Protein AF-A0A928ZXU6-F1 (afdb_monomer_lite)

Structure (mmCIF, N/CA/C/O backbone):
data_AF-A0A928ZXU6-F1
#
_entry.id   AF-A0A928ZXU6-F1
#
loop_
_atom_site.group_PDB
_atom_site.id
_atom_site.type_symbol
_atom_site.label_atom_id
_atom_site.label_alt_id
_atom_site.label_comp_id
_atom_site.label_asym_id
_atom_site.label_entity_id
_atom_site.label_seq_id
_atom_site.pdbx_PDB_ins_code
_atom_site.Cartn_x
_atom_site.Cartn_y
_atom_site.Cartn_z
_atom_site.occupancy
_atom_site.B_iso_or_equiv
_atom_site.auth_seq_id
_atom_site.auth_comp_id
_atom_site.auth_asym_id
_atom_site.auth_atom_id
_atom_site.pdbx_PDB_model_num
ATOM 1 N N . VAL A 1 1 ? 0.563 5.428 -16.496 1.00 61.94 1 VAL A N 1
ATOM 2 C CA . VAL A 1 1 ? 1.316 5.499 -15.217 1.00 61.94 1 VAL A CA 1
ATOM 3 C C . VAL A 1 1 ? 2.810 5.509 -15.502 1.00 61.94 1 VAL A C 1
ATOM 5 O O . VAL A 1 1 ? 3.282 4.608 -16.197 1.00 61.94 1 VAL A O 1
ATOM 8 N N . GLY A 1 2 ? 3.523 6.552 -15.070 1.00 83.06 2 GLY A N 1
ATOM 9 C CA . GLY A 1 2 ? 4.981 6.665 -15.208 1.00 83.06 2 GLY A CA 1
ATOM 10 C C . GLY A 1 2 ? 5.726 5.926 -14.092 1.00 83.06 2 GLY A C 1
ATOM 11 O O . GLY A 1 2 ? 5.143 5.641 -13.051 1.00 83.06 2 GLY A O 1
ATOM 12 N N . TRP A 1 3 ? 7.009 5.619 -14.302 1.00 91.75 3 TRP A N 1
ATOM 13 C CA . TRP A 1 3 ? 7.840 4.938 -13.297 1.00 91.75 3 TRP A CA 1
ATOM 14 C C . TRP A 1 3 ? 7.974 5.750 -11.998 1.00 91.75 3 TRP A C 1
ATOM 16 O O . TRP A 1 3 ? 7.829 5.189 -10.919 1.00 91.75 3 TRP A O 1
ATOM 26 N N . TYR A 1 4 ? 8.131 7.075 -12.097 1.00 93.56 4 TYR A N 1
ATOM 27 C CA . TYR A 1 4 ? 8.203 7.958 -10.926 1.00 93.56 4 TYR A CA 1
ATOM 28 C C . TYR A 1 4 ? 6.938 7.919 -10.060 1.00 93.56 4 TYR A C 1
ATOM 30 O O . TYR A 1 4 ? 7.045 7.972 -8.841 1.00 93.56 4 TYR A O 1
ATOM 38 N N . ASN A 1 5 ? 5.753 7.742 -10.660 1.00 93.88 5 ASN A N 1
ATOM 39 C CA . ASN A 1 5 ? 4.510 7.595 -9.896 1.00 93.88 5 ASN A CA 1
ATOM 40 C C . ASN A 1 5 ? 4.528 6.308 -9.065 1.00 93.88 5 ASN A C 1
ATOM 42 O O . ASN A 1 5 ? 4.082 6.312 -7.926 1.00 93.88 5 ASN A O 1
ATOM 46 N N . MET A 1 6 ? 5.055 5.217 -9.630 1.00 94.38 6 MET A N 1
ATOM 47 C CA . MET A 1 6 ? 5.183 3.942 -8.921 1.00 94.38 6 MET A CA 1
ATOM 48 C C . MET A 1 6 ? 6.220 4.031 -7.802 1.00 94.38 6 MET A C 1
ATOM 50 O O . MET A 1 6 ? 5.962 3.560 -6.702 1.00 94.38 6 MET A O 1
ATOM 54 N N . LEU A 1 7 ? 7.349 4.702 -8.050 1.00 96.75 7 LEU A N 1
ATOM 55 C CA . LEU A 1 7 ? 8.366 4.941 -7.027 1.00 96.75 7 LEU A CA 1
ATOM 56 C C . LEU A 1 7 ? 7.815 5.773 -5.862 1.00 96.75 7 LEU A C 1
ATOM 58 O O . LEU A 1 7 ? 7.989 5.395 -4.707 1.00 96.75 7 LEU A O 1
ATOM 62 N N . ALA A 1 8 ? 7.122 6.873 -6.162 1.00 97.50 8 ALA A N 1
ATOM 63 C CA . ALA A 1 8 ? 6.476 7.695 -5.146 1.00 97.50 8 ALA A CA 1
ATOM 64 C C . ALA A 1 8 ? 5.428 6.892 -4.362 1.00 97.50 8 ALA A C 1
ATOM 66 O O . ALA A 1 8 ? 5.418 6.947 -3.135 1.00 97.50 8 ALA A O 1
ATOM 67 N N . ALA A 1 9 ? 4.603 6.094 -5.051 1.00 95.94 9 ALA A N 1
ATOM 68 C CA . ALA A 1 9 ? 3.636 5.211 -4.407 1.00 95.94 9 ALA A CA 1
ATOM 69 C C . ALA A 1 9 ? 4.322 4.212 -3.465 1.00 95.94 9 ALA A C 1
ATOM 71 O O . ALA A 1 9 ? 3.906 4.101 -2.320 1.00 95.94 9 ALA A O 1
ATOM 72 N N . ALA A 1 10 ? 5.409 3.560 -3.891 1.00 97.69 10 ALA A N 1
ATOM 73 C CA . ALA A 1 10 ? 6.158 2.630 -3.047 1.00 97.69 10 ALA A CA 1
ATOM 74 C C . ALA A 1 10 ? 6.676 3.300 -1.766 1.00 97.69 10 ALA A C 1
ATOM 76 O O . ALA A 1 10 ? 6.504 2.751 -0.680 1.00 97.69 10 ALA A O 1
ATOM 77 N N . ILE A 1 11 ? 7.255 4.501 -1.882 1.00 98.31 11 ILE A N 1
ATOM 78 C CA . ILE A 1 11 ? 7.746 5.275 -0.732 1.00 98.31 11 ILE A CA 1
ATOM 79 C C . ILE A 1 11 ? 6.599 5.595 0.232 1.00 98.31 11 ILE A C 1
ATOM 81 O O . ILE A 1 11 ? 6.724 5.348 1.427 1.00 98.31 11 ILE A O 1
ATOM 85 N N . VAL A 1 12 ? 5.473 6.104 -0.274 1.00 98.00 12 VAL A N 1
ATOM 86 C CA . VAL A 1 12 ? 4.303 6.415 0.561 1.00 98.00 12 VAL A CA 1
ATOM 87 C C . VAL A 1 12 ? 3.765 5.155 1.241 1.00 98.00 12 VAL A C 1
ATOM 89 O O . VAL A 1 12 ? 3.508 5.184 2.441 1.00 98.00 12 VAL A O 1
ATOM 92 N N . THR A 1 13 ? 3.664 4.032 0.525 1.00 97.12 13 THR A N 1
ATOM 93 C CA . THR A 1 13 ? 3.158 2.772 1.086 1.00 97.12 13 THR A CA 1
ATOM 94 C C . THR A 1 13 ? 4.015 2.262 2.244 1.00 97.12 13 THR A C 1
ATOM 96 O O . THR A 1 13 ? 3.449 1.742 3.201 1.00 97.12 13 THR A O 1
ATOM 99 N N . PHE A 1 14 ? 5.342 2.446 2.226 1.00 97.75 14 PHE A N 1
ATOM 100 C CA . PHE A 1 14 ? 6.182 2.110 3.386 1.00 97.75 14 PHE A CA 1
ATOM 101 C C . PHE A 1 14 ? 5.722 2.843 4.649 1.00 97.75 14 PHE A C 1
ATOM 103 O O . PHE A 1 14 ? 5.545 2.214 5.691 1.00 97.75 14 PHE A O 1
ATOM 110 N N . PHE A 1 15 ? 5.490 4.154 4.550 1.00 97.31 15 PHE A N 1
ATOM 111 C CA . PHE A 1 15 ? 5.018 4.949 5.682 1.00 97.31 15 PHE A CA 1
ATOM 112 C C . PHE A 1 15 ? 3.598 4.570 6.098 1.00 97.31 15 PHE A C 1
ATOM 114 O O . PHE A 1 15 ? 3.337 4.450 7.291 1.00 97.31 15 PHE A O 1
ATOM 121 N N . THR A 1 16 ? 2.699 4.321 5.143 1.00 94.56 16 THR A N 1
ATOM 122 C CA . THR A 1 16 ? 1.325 3.893 5.441 1.00 94.56 16 THR A CA 1
ATOM 123 C C . THR A 1 16 ? 1.293 2.559 6.184 1.00 94.56 16 THR A C 1
ATOM 125 O O . THR A 1 16 ? 0.600 2.433 7.188 1.00 94.56 16 THR A O 1
ATOM 128 N N . VAL A 1 17 ? 2.081 1.576 5.742 1.00 96.25 17 VAL A N 1
ATOM 129 C CA . VAL A 1 17 ? 2.167 0.272 6.411 1.00 96.25 17 VAL A CA 1
ATOM 130 C C . VAL A 1 17 ? 2.807 0.411 7.792 1.00 96.25 17 VAL A C 1
ATOM 132 O O . VAL A 1 17 ? 2.284 -0.141 8.755 1.00 96.25 17 VAL A O 1
ATOM 135 N N . ALA A 1 18 ? 3.893 1.179 7.921 1.00 95.25 18 ALA A N 1
ATOM 136 C CA . ALA A 1 18 ? 4.543 1.410 9.211 1.00 95.25 18 ALA A CA 1
ATOM 137 C C . ALA A 1 18 ? 3.609 2.088 10.228 1.00 95.25 18 ALA A C 1
ATOM 139 O O . ALA A 1 18 ? 3.542 1.652 11.377 1.00 95.25 18 ALA A O 1
ATOM 140 N N . ALA A 1 19 ? 2.857 3.107 9.802 1.00 91.31 19 ALA A N 1
ATOM 141 C CA . ALA A 1 19 ? 1.851 3.762 10.633 1.00 91.31 19 ALA A CA 1
ATOM 142 C C . ALA A 1 19 ? 0.747 2.781 11.053 1.00 91.31 19 ALA A C 1
ATOM 144 O O . ALA A 1 19 ? 0.422 2.702 12.234 1.00 91.31 19 ALA A O 1
ATOM 145 N N . GLY A 1 20 ? 0.253 1.955 10.124 1.00 89.69 20 GLY A N 1
ATOM 146 C CA . GLY A 1 20 ? -0.717 0.907 10.438 1.00 89.69 20 GLY A CA 1
ATOM 147 C C . GLY A 1 20 ? -0.206 -0.074 11.499 1.00 89.69 20 GLY A C 1
ATOM 148 O O . GLY A 1 20 ? -0.920 -0.372 12.451 1.00 89.69 20 GLY A O 1
ATOM 149 N N . PHE A 1 21 ? 1.049 -0.529 11.405 1.00 90.94 21 PHE A N 1
ATOM 150 C CA . PHE A 1 21 ? 1.652 -1.377 12.444 1.00 90.94 21 PHE A CA 1
ATOM 151 C C . PHE A 1 21 ? 1.776 -0.675 13.793 1.00 90.94 21 PHE A C 1
ATOM 153 O O . PHE A 1 21 ? 1.491 -1.291 14.817 1.00 90.94 21 PHE A O 1
ATOM 160 N N . TYR A 1 22 ? 2.175 0.596 13.807 1.00 88.62 22 TYR A N 1
ATOM 161 C CA . TYR A 1 22 ? 2.233 1.378 15.039 1.00 88.62 22 TYR A CA 1
ATOM 162 C C . TYR A 1 22 ? 0.860 1.466 15.719 1.00 88.62 22 TYR A C 1
ATOM 164 O O . TYR A 1 22 ? 0.752 1.239 16.921 1.00 88.62 22 TYR A O 1
ATOM 172 N N . GLU A 1 23 ? -0.199 1.712 14.952 1.00 85.19 23 GLU A N 1
ATOM 173 C CA . GLU A 1 23 ? -1.560 1.768 15.484 1.00 85.19 23 GLU A CA 1
ATOM 174 C C . GLU A 1 23 ? -2.053 0.405 15.975 1.00 85.19 23 GLU A C 1
ATOM 176 O O . GLU A 1 23 ? -2.648 0.328 17.047 1.00 85.19 23 GLU A O 1
ATOM 181 N N . MET A 1 24 ? -1.740 -0.684 15.266 1.00 85.31 24 MET A N 1
ATOM 182 C CA . MET A 1 24 ? -2.064 -2.042 15.719 1.00 85.31 24 MET A CA 1
ATOM 183 C C . MET A 1 24 ? -1.370 -2.403 17.041 1.00 85.31 24 MET A C 1
ATOM 185 O O . MET A 1 24 ? -1.971 -3.076 17.873 1.00 85.31 24 MET A O 1
ATOM 189 N N . LEU A 1 25 ? -0.137 -1.937 17.275 1.00 85.62 25 LEU A N 1
ATOM 190 C CA . LEU A 1 25 ? 0.578 -2.163 18.541 1.00 85.62 25 LEU A CA 1
ATOM 191 C C . LEU A 1 25 ? -0.076 -1.452 19.734 1.00 85.62 25 LEU A C 1
ATOM 193 O O . LEU A 1 25 ? 0.061 -1.910 20.868 1.00 85.62 25 LEU A O 1
ATOM 197 N N . LEU A 1 26 ? -0.762 -0.336 19.487 1.00 82.38 26 LEU A N 1
ATOM 198 C CA . LEU A 1 26 ? -1.456 0.452 20.509 1.00 82.38 26 LEU A CA 1
ATOM 199 C C . LEU A 1 26 ? -2.950 0.127 20.603 1.00 82.38 26 LEU A C 1
ATOM 201 O O . LEU A 1 26 ? -3.628 0.581 21.529 1.00 82.38 26 LEU A O 1
ATOM 205 N N . ALA A 1 27 ? -3.473 -0.642 19.650 1.00 81.88 27 ALA A N 1
ATOM 206 C CA . ALA A 1 27 ? -4.878 -0.972 19.580 1.00 81.88 27 ALA A CA 1
ATOM 207 C C . ALA A 1 27 ? -5.297 -1.856 20.762 1.00 81.88 27 ALA A C 1
ATOM 209 O O . ALA A 1 27 ? -4.623 -2.807 21.155 1.00 81.88 27 ALA A O 1
ATOM 210 N N . GLN A 1 28 ? -6.475 -1.564 21.300 1.00 81.00 28 GLN A N 1
ATOM 211 C CA . GLN A 1 28 ? -7.142 -2.379 22.311 1.00 81.00 28 GLN A CA 1
ATOM 212 C C . GLN A 1 28 ? -8.531 -2.739 21.773 1.00 81.00 28 GLN A C 1
ATOM 214 O O . GLN A 1 28 ? -9.519 -2.086 22.127 1.00 81.00 28 GLN A O 1
ATOM 219 N N . PRO A 1 29 ? -8.592 -3.708 20.847 1.00 76.56 29 PRO A N 1
ATOM 220 C CA . PRO A 1 29 ? -9.819 -4.016 20.138 1.00 76.56 29 PRO A CA 1
ATOM 221 C C . PRO A 1 29 ? -10.896 -4.568 21.088 1.00 76.56 29 PRO A C 1
ATOM 223 O O . PRO A 1 29 ? -10.570 -5.349 21.989 1.00 76.56 29 PRO A O 1
ATOM 226 N N . PRO A 1 30 ? -12.173 -4.193 20.894 1.00 76.12 30 PRO A N 1
ATOM 227 C CA . PRO A 1 30 ? -13.277 -4.716 21.689 1.00 76.12 30 PRO A CA 1
ATOM 228 C C . PRO A 1 30 ? -13.415 -6.235 21.516 1.00 76.12 30 PRO A C 1
ATOM 230 O O . PRO A 1 30 ? -13.240 -6.782 20.426 1.00 76.12 30 PRO A O 1
ATOM 233 N N . ALA A 1 31 ? -13.729 -6.930 22.610 1.00 78.06 31 ALA A N 1
ATOM 234 C CA . ALA A 1 31 ? -13.993 -8.365 22.591 1.00 78.06 31 ALA A CA 1
ATOM 235 C C . ALA A 1 31 ? -15.478 -8.637 22.310 1.00 78.06 31 ALA A C 1
ATOM 237 O O . ALA A 1 31 ? -16.352 -7.947 22.830 1.00 78.06 31 ALA A O 1
ATOM 238 N N . GLY A 1 32 ? -15.765 -9.678 21.526 1.00 82.94 32 GLY A N 1
ATOM 239 C CA . GLY A 1 32 ? -17.132 -10.154 21.285 1.00 82.94 32 GLY A CA 1
ATOM 240 C C . GLY A 1 32 ? -17.902 -9.444 20.166 1.00 82.94 32 GLY A C 1
ATOM 241 O O . GLY A 1 32 ? -19.050 -9.810 19.927 1.00 82.94 32 GLY A O 1
ATOM 242 N N . THR A 1 33 ? -17.295 -8.485 19.459 1.00 84.50 33 THR A N 1
ATOM 243 C CA . THR A 1 33 ? -17.860 -7.895 18.235 1.00 84.50 33 THR A CA 1
ATOM 244 C C . THR A 1 33 ? -17.254 -8.536 16.985 1.00 84.50 33 THR A C 1
ATOM 246 O O . THR A 1 33 ? -16.118 -9.020 16.991 1.00 84.50 33 THR A O 1
ATOM 249 N N . THR A 1 34 ? -18.031 -8.562 15.903 1.00 93.44 34 THR A N 1
ATOM 250 C CA . THR A 1 34 ? -17.628 -9.127 14.609 1.00 93.44 34 THR A CA 1
ATOM 251 C C . THR A 1 34 ? -17.924 -8.156 13.484 1.00 93.44 34 THR A C 1
ATOM 253 O O . THR A 1 34 ? -18.900 -7.409 13.562 1.00 93.44 34 THR A O 1
ATOM 256 N N . SER A 1 35 ? -17.137 -8.234 12.416 1.00 92.75 35 SER A N 1
ATOM 257 C CA . SER A 1 35 ? -17.352 -7.439 11.218 1.00 92.75 35 SER A CA 1
ATOM 258 C C . SER A 1 35 ? -18.553 -7.897 10.407 1.00 92.75 35 SER A C 1
ATOM 260 O O . SER A 1 35 ? -19.070 -9.000 10.605 1.00 92.75 35 SER A O 1
ATOM 262 N N . VAL A 1 36 ? -18.954 -7.107 9.406 1.00 93.19 36 VAL A N 1
ATOM 263 C CA . VAL A 1 36 ? -19.916 -7.553 8.377 1.00 93.19 36 VAL A CA 1
ATOM 264 C C . VAL A 1 36 ? -19.456 -8.803 7.614 1.00 93.19 36 VAL A C 1
ATOM 266 O O . VAL A 1 36 ? -20.268 -9.466 6.972 1.00 93.19 36 VAL A O 1
ATOM 269 N N . TRP A 1 37 ? -18.163 -9.139 7.668 1.00 94.88 37 TRP A N 1
ATOM 270 C CA . TRP A 1 37 ? -17.608 -10.375 7.104 1.00 94.88 37 TRP A CA 1
ATOM 271 C C . TRP A 1 37 ? -17.560 -11.528 8.117 1.00 94.88 37 TRP A C 1
ATOM 273 O O . TRP A 1 37 ? -17.089 -12.612 7.784 1.00 94.88 37 TRP A O 1
ATOM 283 N N . GLY A 1 38 ? -18.058 -11.317 9.337 1.00 94.88 38 GLY A N 1
ATOM 284 C CA . GLY A 1 38 ? -18.064 -12.303 10.416 1.00 94.88 38 GLY A CA 1
ATOM 285 C C . GLY A 1 38 ? -16.711 -12.487 11.105 1.00 94.88 38 GLY A C 1
ATOM 286 O O . GLY A 1 38 ? -16.569 -13.410 11.902 1.00 94.88 38 GLY A O 1
ATOM 287 N N . LEU A 1 39 ? -15.726 -11.630 10.818 1.00 94.81 39 LEU A N 1
ATOM 288 C CA . LEU A 1 39 ? -14.386 -11.709 11.399 1.00 94.81 39 LEU A CA 1
ATOM 289 C C . LEU A 1 39 ? -14.353 -10.994 12.747 1.00 94.81 39 LEU A C 1
ATOM 291 O O . LEU A 1 39 ? -14.952 -9.933 12.913 1.00 94.81 39 LEU A O 1
ATOM 295 N N . GLN A 1 40 ? -13.617 -11.537 13.712 1.00 94.25 40 GLN A N 1
ATOM 296 C CA . GLN A 1 40 ? -13.355 -10.815 14.959 1.00 94.25 40 GLN A CA 1
ATOM 297 C C . GLN A 1 40 ? -12.360 -9.668 14.733 1.00 94.25 40 GLN A C 1
ATOM 299 O O . GLN A 1 40 ? -11.610 -9.653 13.753 1.00 94.25 40 GLN A O 1
ATOM 304 N N . ALA A 1 41 ? -12.296 -8.727 15.676 1.00 90.81 41 ALA A N 1
ATOM 305 C CA . ALA A 1 41 ? -11.397 -7.577 15.595 1.00 90.81 41 ALA A CA 1
ATOM 306 C C . ALA A 1 41 ? -9.920 -7.980 15.415 1.00 90.81 41 ALA A C 1
ATOM 308 O O . ALA A 1 41 ? -9.233 -7.465 14.534 1.00 90.81 41 ALA A O 1
ATOM 309 N N . MET A 1 42 ? -9.440 -8.951 16.204 1.00 90.94 42 MET A N 1
ATOM 310 C CA . MET A 1 42 ? -8.054 -9.430 16.118 1.00 90.94 42 MET A CA 1
ATOM 311 C C . MET A 1 42 ? -7.765 -10.130 14.786 1.00 90.94 42 MET A C 1
ATOM 313 O O . MET A 1 42 ? 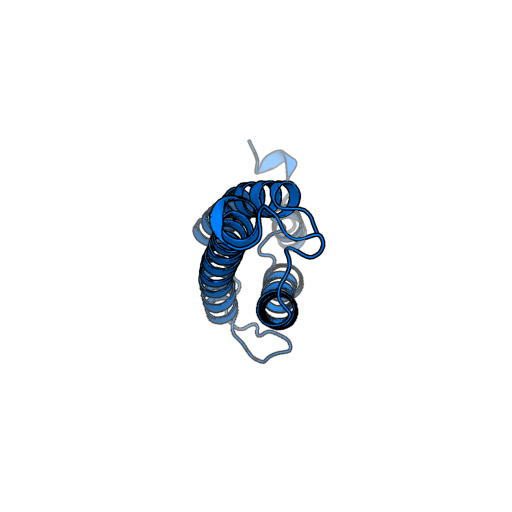-6.716 -9.928 14.182 1.00 90.94 42 MET A O 1
ATOM 317 N N . GLU A 1 43 ? -8.715 -10.923 14.296 1.00 93.81 43 GLU A N 1
ATOM 318 C CA . GLU A 1 43 ? -8.596 -11.604 13.009 1.00 93.81 43 GLU A CA 1
ATOM 319 C C . GLU A 1 43 ? -8.550 -10.601 11.847 1.00 93.81 43 GLU A C 1
ATOM 321 O O . GLU A 1 43 ? -7.668 -10.681 10.991 1.00 93.81 43 GLU A O 1
ATOM 326 N N . THR A 1 44 ? -9.437 -9.603 11.861 1.00 94.81 44 THR A N 1
ATOM 327 C CA . THR A 1 44 ? -9.461 -8.508 10.877 1.00 94.81 44 THR A CA 1
ATOM 328 C C . THR A 1 44 ? -8.144 -7.734 10.889 1.00 94.81 44 THR A C 1
ATOM 330 O O . THR A 1 44 ? -7.587 -7.442 9.833 1.00 94.81 44 THR A O 1
ATOM 333 N N . MET A 1 45 ? -7.604 -7.457 12.079 1.00 92.81 45 MET A N 1
ATOM 334 C CA . MET A 1 45 ? -6.339 -6.747 12.267 1.00 92.81 45 MET A CA 1
ATOM 335 C C . MET A 1 45 ? -5.153 -7.519 11.683 1.00 92.81 45 MET A C 1
ATOM 337 O O . MET A 1 45 ? -4.349 -6.947 10.948 1.00 92.81 45 MET A O 1
ATOM 341 N N . VAL A 1 46 ? -5.075 -8.830 11.933 1.00 94.06 46 VAL A N 1
ATOM 342 C CA . VAL A 1 46 ? -4.030 -9.692 11.363 1.00 94.06 46 VAL A CA 1
ATOM 343 C C . VAL A 1 46 ? -4.129 -9.738 9.839 1.00 94.06 46 VAL A C 1
ATOM 345 O O . VAL A 1 46 ? -3.123 -9.530 9.157 1.00 94.06 46 VAL A O 1
ATOM 348 N N . TRP A 1 47 ? -5.324 -9.962 9.284 1.00 96.69 47 TRP A N 1
ATOM 349 C CA . TRP A 1 47 ? -5.512 -10.008 7.831 1.00 96.69 47 TRP A CA 1
ATOM 350 C C . TRP A 1 47 ? -5.224 -8.670 7.157 1.00 96.69 47 TRP A C 1
ATOM 352 O O . TRP A 1 47 ? -4.593 -8.640 6.098 1.00 96.69 47 TRP A O 1
ATOM 362 N N . HIS A 1 48 ? -5.633 -7.561 7.774 1.00 95.75 48 HIS A N 1
ATOM 363 C CA . HIS A 1 48 ? -5.301 -6.231 7.289 1.00 95.75 48 HIS A CA 1
ATOM 364 C C . HIS A 1 48 ? -3.783 -6.007 7.324 1.00 95.75 48 HIS A C 1
ATOM 366 O O . HIS A 1 48 ? -3.199 -5.700 6.287 1.00 95.75 48 HIS A O 1
ATOM 372 N N . GLY A 1 49 ? -3.118 -6.260 8.456 1.00 95.06 49 GLY A N 1
ATOM 373 C CA . GLY A 1 49 ? -1.670 -6.095 8.607 1.00 95.06 49 GLY A CA 1
ATOM 374 C C . GLY A 1 49 ? -0.853 -6.923 7.609 1.00 95.06 49 GLY A C 1
ATOM 375 O O . GLY A 1 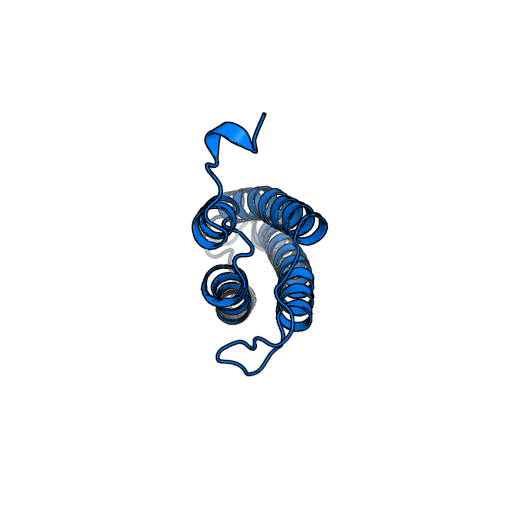49 ? -0.006 -6.381 6.895 1.00 95.06 49 GLY A O 1
ATOM 376 N N . VAL A 1 50 ? -1.144 -8.224 7.485 1.00 97.38 50 VAL A N 1
ATOM 377 C CA . VAL A 1 50 ? -0.496 -9.110 6.498 1.00 97.38 50 VAL A CA 1
ATOM 378 C C . VAL A 1 50 ? -0.790 -8.645 5.071 1.00 97.38 50 VAL A C 1
ATOM 380 O O . VAL A 1 50 ? 0.122 -8.574 4.244 1.00 97.38 50 VAL A O 1
ATOM 383 N N . GLY A 1 51 ? -2.039 -8.270 4.783 1.00 97.62 51 GLY A N 1
ATOM 384 C CA . GLY A 1 51 ? -2.437 -7.723 3.488 1.00 97.62 51 GLY A CA 1
ATOM 385 C C . GLY A 1 51 ? -1.659 -6.458 3.118 1.00 97.62 51 GLY A C 1
ATOM 386 O O . GLY A 1 51 ? -1.229 -6.321 1.973 1.00 97.62 51 GLY A O 1
ATOM 387 N N . GLY A 1 52 ? -1.393 -5.582 4.089 1.00 97.50 52 GLY A N 1
ATOM 388 C CA . GLY A 1 52 ? -0.598 -4.370 3.900 1.00 97.50 52 GLY A CA 1
ATOM 389 C C . GLY A 1 52 ? 0.847 -4.678 3.505 1.00 97.50 52 GLY A C 1
ATOM 390 O O . GLY A 1 52 ? 1.366 -4.097 2.552 1.00 97.50 52 GLY A O 1
ATOM 391 N N . VAL A 1 53 ? 1.480 -5.653 4.167 1.00 98.06 53 VAL A N 1
ATOM 392 C CA . VAL A 1 53 ? 2.840 -6.111 3.821 1.00 98.06 53 VAL A CA 1
ATOM 393 C C . VAL A 1 53 ? 2.884 -6.732 2.423 1.00 98.06 53 VAL A C 1
ATOM 395 O O . VAL A 1 53 ? 3.791 -6.433 1.644 1.00 98.06 53 VAL A O 1
ATOM 398 N N . ILE A 1 54 ? 1.895 -7.560 2.073 1.00 98.31 54 ILE A N 1
ATOM 399 C CA . ILE A 1 54 ? 1.789 -8.161 0.736 1.00 98.31 54 ILE A CA 1
ATOM 400 C C . ILE A 1 54 ? 1.636 -7.070 -0.329 1.00 98.31 54 ILE A C 1
ATOM 402 O O . ILE A 1 54 ? 2.338 -7.095 -1.340 1.00 98.31 54 ILE A O 1
ATOM 406 N N . LEU A 1 55 ? 0.762 -6.085 -0.110 1.00 98.25 55 LEU A N 1
ATOM 407 C CA . LEU A 1 55 ? 0.565 -4.978 -1.046 1.00 98.25 55 LEU A CA 1
ATOM 408 C C . LEU A 1 55 ? 1.819 -4.117 -1.196 1.00 98.25 55 LEU A C 1
ATOM 410 O O . LEU A 1 55 ? 2.179 -3.777 -2.322 1.00 98.25 55 LEU A O 1
ATOM 414 N N . LEU A 1 56 ? 2.522 -3.819 -0.101 1.00 98.31 56 LEU A N 1
ATOM 415 C CA . LEU A 1 56 ? 3.811 -3.131 -0.143 1.00 98.31 56 LEU A CA 1
ATOM 416 C C . LEU A 1 56 ? 4.812 -3.889 -1.018 1.00 98.31 56 LEU A C 1
ATOM 418 O O . LEU A 1 56 ? 5.400 -3.304 -1.930 1.00 98.31 56 LEU A O 1
ATOM 422 N N . PHE A 1 57 ? 4.963 -5.196 -0.792 1.00 98.50 57 PHE A N 1
ATOM 423 C CA . PHE A 1 57 ? 5.829 -6.040 -1.610 1.00 98.50 57 PHE A CA 1
ATOM 424 C C . PHE A 1 57 ? 5.444 -5.976 -3.095 1.00 98.50 57 PHE A C 1
ATOM 426 O O . PHE A 1 57 ? 6.309 -5.769 -3.947 1.00 98.50 57 PHE A O 1
ATOM 433 N N . LEU A 1 58 ? 4.152 -6.086 -3.419 1.00 98.12 58 LEU A N 1
ATOM 434 C CA . LEU A 1 58 ? 3.666 -6.036 -4.800 1.00 98.12 58 LEU A CA 1
ATOM 435 C C . LEU A 1 58 ? 3.894 -4.666 -5.456 1.00 98.12 58 LEU A C 1
ATOM 437 O O . LEU A 1 58 ? 4.297 -4.608 -6.617 1.00 98.12 58 LEU A O 1
ATOM 441 N N . ILE A 1 59 ? 3.698 -3.560 -4.735 1.00 97.56 59 ILE A N 1
ATOM 442 C CA . ILE A 1 59 ? 3.953 -2.202 -5.241 1.00 97.56 59 ILE A CA 1
ATOM 443 C C . ILE A 1 59 ? 5.451 -1.991 -5.502 1.00 97.56 59 ILE A C 1
ATOM 445 O O . ILE A 1 59 ? 5.826 -1.440 -6.546 1.00 97.56 59 ILE A O 1
ATOM 449 N N . VAL A 1 60 ? 6.322 -2.476 -4.612 1.00 98.25 60 VAL A N 1
ATOM 450 C CA . VAL A 1 60 ? 7.779 -2.453 -4.812 1.00 98.25 60 VAL A CA 1
ATOM 451 C C . VAL A 1 60 ? 8.165 -3.306 -6.022 1.00 98.25 60 VAL A C 1
ATOM 453 O O . VAL A 1 60 ? 8.860 -2.820 -6.916 1.00 98.25 60 VAL A O 1
ATOM 456 N N . ALA A 1 61 ? 7.653 -4.534 -6.120 1.00 97.94 61 ALA A N 1
ATOM 457 C CA . ALA A 1 61 ? 7.906 -5.427 -7.249 1.00 97.94 61 ALA A CA 1
ATOM 458 C C . ALA A 1 61 ? 7.454 -4.806 -8.581 1.00 97.94 61 ALA A C 1
ATOM 460 O O . ALA A 1 61 ? 8.193 -4.829 -9.565 1.00 97.94 61 ALA A O 1
ATOM 461 N N . MET A 1 62 ? 6.282 -4.167 -8.610 1.00 96.69 62 MET A N 1
ATOM 462 C CA . MET A 1 62 ? 5.776 -3.446 -9.779 1.00 96.69 62 MET A CA 1
ATOM 463 C C . MET A 1 62 ? 6.630 -2.224 -10.130 1.00 96.69 62 MET A C 1
ATOM 465 O O . MET A 1 62 ? 6.821 -1.926 -11.311 1.00 96.69 62 MET A O 1
ATOM 469 N N . THR A 1 63 ? 7.166 -1.515 -9.137 1.00 97.00 63 THR A N 1
ATOM 470 C CA . THR A 1 63 ? 8.099 -0.396 -9.351 1.00 97.00 63 THR A CA 1
ATOM 471 C C . THR A 1 63 ? 9.393 -0.876 -9.999 1.00 97.00 63 THR A C 1
ATOM 473 O O . THR A 1 63 ? 9.844 -0.290 -10.988 1.00 97.00 63 THR A O 1
ATOM 476 N N . VAL A 1 64 ? 9.958 -1.976 -9.494 1.00 97.19 64 VAL A N 1
ATOM 477 C CA . VAL A 1 64 ? 11.165 -2.603 -10.045 1.00 97.19 64 VAL A CA 1
ATOM 478 C C . VAL A 1 64 ? 10.903 -3.114 -11.460 1.00 97.19 64 VAL A C 1
ATOM 480 O O . VAL A 1 64 ? 11.628 -2.740 -12.383 1.00 97.19 64 VAL A O 1
ATOM 483 N N . TRP A 1 65 ? 9.824 -3.875 -11.674 1.00 95.94 65 TRP A N 1
ATOM 484 C CA . TRP A 1 65 ? 9.434 -4.372 -12.997 1.00 95.94 65 TRP A CA 1
ATOM 485 C C . TRP A 1 65 ? 9.265 -3.216 -13.987 1.00 95.94 65 TRP A C 1
ATOM 487 O O . TRP A 1 65 ? 9.799 -3.246 -15.102 1.00 95.94 65 TRP A O 1
ATOM 497 N N . ARG A 1 66 ? 8.598 -2.135 -13.575 1.00 94.50 66 ARG A N 1
ATOM 498 C CA . ARG A 1 66 ? 8.444 -0.973 -14.445 1.00 94.50 66 ARG A CA 1
ATOM 499 C C . ARG A 1 66 ? 9.775 -0.279 -14.746 1.00 94.50 66 ARG A C 1
ATOM 501 O O . ARG A 1 66 ? 9.939 0.245 -15.849 1.00 94.50 66 ARG A O 1
ATOM 508 N N . GLY A 1 67 ? 10.716 -0.298 -13.804 1.00 94.19 67 GLY A N 1
ATOM 509 C CA . GLY A 1 67 ? 12.087 0.169 -14.001 1.00 94.19 67 GLY A CA 1
ATOM 510 C C . GLY A 1 67 ? 12.803 -0.635 -15.084 1.00 94.19 67 GLY A C 1
ATOM 511 O O . GLY A 1 67 ? 13.295 -0.049 -16.045 1.00 94.19 67 GLY A O 1
ATOM 512 N N . PHE A 1 68 ? 12.760 -1.968 -15.012 1.00 94.06 68 PHE A N 1
ATOM 513 C CA . PHE A 1 68 ? 13.338 -2.838 -16.043 1.00 94.06 68 PHE A CA 1
ATOM 514 C C . PHE A 1 68 ? 12.714 -2.614 -17.424 1.00 94.06 68 PHE A C 1
ATOM 516 O O . PHE A 1 68 ? 13.437 -2.475 -18.408 1.00 94.06 68 PHE A O 1
ATOM 523 N N . GLN A 1 69 ? 11.384 -2.498 -17.515 1.00 92.50 69 GLN A N 1
ATOM 524 C CA . GLN A 1 69 ? 10.716 -2.173 -18.783 1.00 92.50 69 GLN A CA 1
ATOM 525 C C . GLN A 1 69 ? 11.218 -0.850 -19.378 1.00 92.50 69 GLN A C 1
ATOM 527 O O . GLN A 1 69 ? 11.412 -0.760 -20.587 1.00 92.50 69 GLN A O 1
ATOM 532 N N . ARG A 1 70 ? 11.428 0.170 -18.539 1.00 91.06 70 ARG A N 1
ATOM 533 C CA . ARG A 1 70 ? 11.826 1.514 -18.970 1.00 91.06 70 ARG A CA 1
ATOM 534 C C . ARG A 1 70 ? 13.305 1.623 -19.337 1.00 91.06 70 ARG A C 1
ATOM 536 O O . ARG A 1 70 ? 13.615 2.274 -20.327 1.00 91.06 70 ARG A O 1
ATOM 543 N N . TYR A 1 71 ? 14.188 1.059 -18.518 1.00 92.56 71 TYR A N 1
ATOM 544 C CA . TYR A 1 71 ? 15.628 1.323 -18.583 1.00 92.56 71 TYR A CA 1
ATOM 545 C C . TYR A 1 71 ? 16.442 0.176 -19.188 1.00 92.56 71 TYR A C 1
ATOM 547 O O . TYR A 1 71 ? 17.596 0.397 -19.530 1.00 92.56 71 TYR A O 1
ATOM 555 N N . VAL A 1 72 ? 15.867 -1.026 -19.322 1.00 92.25 72 VAL A N 1
ATOM 556 C CA . VAL A 1 72 ? 16.602 -2.218 -19.780 1.00 92.25 72 VAL A CA 1
ATOM 557 C C . VAL A 1 72 ? 15.934 -2.888 -20.981 1.00 92.25 72 VAL A C 1
ATOM 559 O O . VAL A 1 72 ? 16.578 -3.096 -21.999 1.00 92.25 72 VAL A O 1
ATOM 562 N N . TRP A 1 73 ? 14.648 -3.245 -20.897 1.00 90.44 73 TRP A N 1
ATOM 563 C CA . TRP A 1 73 ? 14.021 -4.110 -21.910 1.00 90.44 73 TRP A CA 1
ATOM 564 C C . TRP A 1 73 ? 13.388 -3.370 -23.086 1.00 90.44 73 TRP A C 1
ATOM 566 O O . TRP A 1 73 ? 13.463 -3.840 -24.218 1.00 90.44 73 TRP A O 1
ATOM 576 N N . ASN A 1 74 ? 12.718 -2.245 -22.833 1.00 84.94 74 ASN A N 1
ATOM 577 C CA . ASN A 1 74 ? 11.971 -1.510 -23.855 1.00 84.94 74 ASN A CA 1
ATOM 578 C C . ASN A 1 74 ? 12.394 -0.037 -23.924 1.00 84.94 74 ASN A C 1
ATOM 580 O O . ASN A 1 74 ? 11.583 0.804 -24.311 1.00 84.94 74 ASN A O 1
ATOM 584 N N . CYS A 1 75 ? 13.635 0.283 -23.551 1.00 85.12 75 CYS A N 1
ATOM 585 C CA . CYS A 1 75 ? 14.148 1.656 -23.550 1.00 85.12 75 CYS A CA 1
ATOM 586 C C . CYS A 1 75 ? 13.992 2.338 -24.917 1.00 85.12 75 CYS A C 1
ATOM 588 O O . CYS A 1 75 ? 13.540 3.480 -24.970 1.00 85.12 75 CYS A O 1
ATOM 590 N N . ASP A 1 76 ? 14.216 1.593 -26.001 1.00 87.56 76 ASP A N 1
ATOM 591 C CA . ASP A 1 76 ? 14.189 2.111 -27.376 1.00 87.56 76 ASP A CA 1
ATOM 592 C C . ASP A 1 76 ? 12.835 1.927 -28.080 1.00 87.56 76 ASP A C 1
ATOM 594 O O . ASP A 1 76 ? 12.690 2.207 -29.270 1.00 87.56 76 ASP A O 1
ATOM 598 N N . ARG A 1 77 ? 11.811 1.430 -27.373 1.00 85.88 77 ARG A N 1
ATOM 599 C CA . ARG A 1 77 ? 10.480 1.208 -27.954 1.00 85.88 77 ARG A CA 1
ATOM 600 C C . ARG A 1 77 ? 9.541 2.359 -27.626 1.00 85.88 77 ARG A C 1
ATOM 602 O O . ARG A 1 77 ? 9.397 2.748 -26.469 1.00 85.88 77 ARG A O 1
ATOM 609 N N . ALA A 1 78 ? 8.763 2.783 -28.624 1.00 79.69 78 ALA A N 1
ATOM 610 C CA . ALA A 1 78 ? 7.667 3.737 -28.431 1.00 79.69 78 ALA A CA 1
ATOM 611 C C . ALA A 1 78 ? 6.641 3.255 -27.382 1.00 79.69 78 ALA A C 1
ATOM 613 O O . ALA A 1 78 ? 6.105 4.053 -26.615 1.00 79.69 78 ALA A O 1
ATOM 614 N N . ARG A 1 79 ? 6.398 1.936 -27.297 1.00 81.44 79 ARG A N 1
ATOM 615 C CA . ARG A 1 79 ? 5.571 1.321 -26.249 1.00 81.44 79 ARG A CA 1
ATOM 616 C C . ARG A 1 79 ? 6.436 0.525 -25.276 1.00 81.44 79 ARG A C 1
ATOM 618 O O . ARG A 1 79 ? 6.834 -0.597 -25.572 1.00 81.44 79 ARG A O 1
ATOM 625 N N . GLN A 1 80 ? 6.661 1.096 -24.094 1.00 82.50 80 GLN A N 1
ATOM 626 C CA . GLN A 1 80 ? 7.488 0.477 -23.049 1.00 82.50 80 GLN A CA 1
ATOM 627 C C . GLN A 1 80 ? 6.718 -0.519 -22.161 1.00 82.50 80 GLN A C 1
ATOM 629 O O . GLN A 1 80 ? 7.315 -1.430 -21.592 1.00 82.50 80 GLN A O 1
ATOM 634 N N . VAL A 1 81 ? 5.396 -0.350 -22.037 1.00 87.12 81 VAL A N 1
ATOM 635 C CA . VAL A 1 81 ? 4.547 -1.107 -21.099 1.00 87.12 81 VAL A CA 1
ATOM 636 C C . VAL A 1 81 ? 3.993 -2.372 -21.745 1.00 87.12 81 VAL A C 1
ATOM 638 O O . VAL A 1 81 ? 3.477 -2.328 -22.863 1.00 87.12 81 VAL A O 1
ATOM 641 N N . GLN A 1 82 ? 4.063 -3.487 -21.019 1.00 89.12 82 GLN A N 1
ATOM 642 C CA . GLN A 1 82 ? 3.520 -4.783 -21.436 1.00 89.12 82 GLN A CA 1
ATOM 643 C C . GLN A 1 82 ? 2.113 -5.020 -20.861 1.00 89.12 82 GLN A C 1
ATOM 645 O O . GLN A 1 82 ? 1.787 -4.541 -19.778 1.00 89.12 82 GLN A O 1
ATOM 650 N N . TRP A 1 83 ? 1.293 -5.813 -21.555 1.00 91.50 83 TRP A N 1
ATOM 651 C CA . TRP A 1 83 ? -0.056 -6.179 -21.096 1.00 91.50 83 TRP A CA 1
ATOM 652 C C . TRP A 1 83 ? -0.061 -6.957 -19.781 1.00 91.50 83 TRP A C 1
ATOM 654 O O . TRP A 1 83 ? -0.920 -6.719 -18.939 1.00 91.50 83 TRP A O 1
ATOM 664 N N . SER A 1 84 ? 0.923 -7.833 -19.570 1.00 92.62 84 SER A N 1
ATOM 665 C CA . SER A 1 84 ? 1.082 -8.579 -18.317 1.00 92.62 84 SER A CA 1
ATOM 666 C C . SER A 1 84 ? 1.253 -7.655 -17.110 1.00 92.62 84 SER A C 1
ATOM 668 O O . SER A 1 84 ? 0.672 -7.912 -16.062 1.00 92.62 84 SER A O 1
ATOM 670 N N . TYR A 1 85 ? 1.970 -6.539 -17.274 1.00 93.06 85 TYR A N 1
ATOM 671 C CA . TYR A 1 85 ? 2.106 -5.514 -16.238 1.00 93.06 85 TYR A CA 1
ATOM 672 C C . TYR A 1 85 ? 0.761 -4.848 -15.917 1.00 93.06 85 TYR A C 1
ATOM 674 O O . TYR A 1 85 ? 0.436 -4.631 -14.753 1.00 93.06 85 TYR A O 1
ATOM 682 N N . LEU A 1 86 ? -0.051 -4.549 -16.937 1.00 93.19 86 LEU A N 1
ATOM 683 C CA . LEU A 1 86 ? -1.386 -3.975 -16.732 1.00 93.19 86 LEU A CA 1
ATOM 684 C C . LEU A 1 86 ? -2.327 -4.963 -16.033 1.00 93.19 86 LEU A C 1
ATOM 686 O O . LEU A 1 86 ? -3.040 -4.570 -15.114 1.00 93.19 86 LEU A O 1
ATOM 690 N N . LEU A 1 87 ? -2.294 -6.239 -16.428 1.00 95.94 87 LEU A N 1
ATOM 691 C CA . LEU A 1 87 ? -3.101 -7.288 -15.808 1.00 95.94 87 LEU A CA 1
ATOM 692 C C . LEU A 1 87 ? -2.698 -7.524 -14.345 1.00 95.94 87 LEU A C 1
ATOM 694 O O . LEU A 1 87 ? -3.567 -7.626 -13.484 1.00 95.94 87 LEU A O 1
ATOM 698 N N . ALA A 1 88 ? -1.395 -7.534 -14.047 1.00 96.19 88 ALA A N 1
ATOM 699 C CA . ALA A 1 88 ? -0.895 -7.591 -12.675 1.00 96.19 88 ALA A CA 1
ATOM 700 C C . ALA A 1 88 ? -1.375 -6.383 -11.854 1.00 96.19 88 ALA A C 1
ATO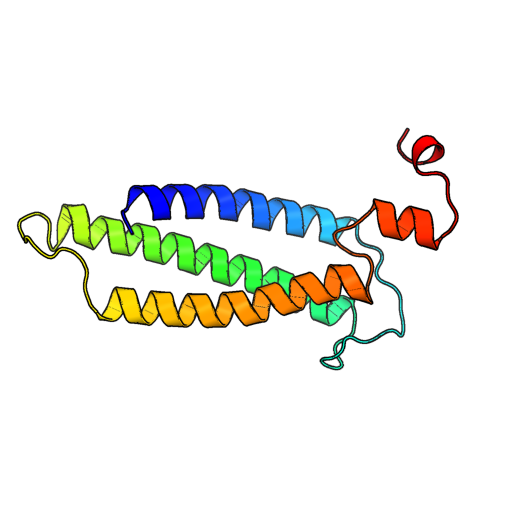M 702 O O . ALA A 1 88 ? -1.849 -6.550 -10.734 1.00 96.19 88 ALA A O 1
ATOM 703 N N . GLY A 1 89 ? -1.331 -5.179 -12.435 1.00 94.75 89 GLY A N 1
ATOM 704 C CA . GLY A 1 89 ? -1.885 -3.974 -11.817 1.00 94.75 89 GLY A CA 1
ATOM 705 C C . GLY A 1 89 ? -3.377 -4.100 -11.501 1.00 94.75 89 GLY A C 1
ATOM 706 O O . GLY A 1 89 ? -3.790 -3.762 -10.398 1.00 94.75 89 GLY A O 1
ATOM 707 N N . LEU A 1 90 ? -4.177 -4.641 -12.424 1.00 96.81 90 LEU A N 1
ATOM 708 C CA . LEU A 1 90 ? -5.604 -4.886 -12.197 1.00 96.81 90 LEU A CA 1
ATOM 709 C C . LEU A 1 90 ? -5.846 -5.885 -11.053 1.00 96.81 90 LEU A C 1
ATOM 711 O O . LEU A 1 90 ? -6.720 -5.663 -10.219 1.00 96.81 90 LEU A O 1
ATOM 715 N N . GLY A 1 91 ? -5.039 -6.946 -10.973 1.00 97.62 91 GLY A N 1
ATOM 716 C CA . GLY A 1 91 ? -5.077 -7.888 -9.853 1.00 97.62 91 GLY A CA 1
ATOM 717 C C . GLY A 1 91 ? -4.748 -7.222 -8.515 1.00 97.62 91 GLY A C 1
ATOM 718 O O . GLY A 1 91 ? -5.456 -7.427 -7.532 1.00 97.62 91 GLY A O 1
ATOM 719 N N . ILE A 1 92 ? -3.730 -6.356 -8.484 1.00 97.19 92 ILE A N 1
ATOM 720 C CA . ILE A 1 92 ? -3.382 -5.572 -7.289 1.00 97.19 92 ILE A CA 1
ATOM 721 C C . ILE A 1 92 ? -4.531 -4.640 -6.893 1.00 97.19 92 ILE A C 1
ATOM 723 O O . ILE A 1 92 ? -4.826 -4.536 -5.709 1.00 97.19 92 ILE A O 1
ATOM 727 N N . PHE A 1 93 ? -5.227 -4.017 -7.847 1.00 96.00 93 PHE A N 1
ATOM 728 C CA . PHE A 1 93 ? -6.413 -3.203 -7.553 1.00 96.00 93 PHE A CA 1
ATOM 729 C C . PHE A 1 93 ? -7.514 -4.003 -6.842 1.00 96.00 93 PHE A C 1
ATOM 731 O O . PHE A 1 93 ? -8.094 -3.513 -5.875 1.00 96.00 93 PHE A O 1
ATOM 738 N N . ALA A 1 94 ? -7.777 -5.241 -7.272 1.00 97.56 94 ALA A N 1
ATOM 739 C CA . ALA A 1 94 ? -8.736 -6.113 -6.593 1.00 97.56 94 ALA A CA 1
ATOM 740 C C . ALA A 1 94 ? -8.278 -6.475 -5.168 1.00 97.56 94 ALA A C 1
ATOM 742 O O . ALA A 1 94 ? -9.078 -6.453 -4.234 1.00 97.56 94 ALA A O 1
ATOM 743 N N . LEU A 1 95 ? -6.983 -6.743 -4.974 1.00 97.81 95 LEU A N 1
ATOM 744 C CA . LEU A 1 95 ? -6.418 -6.982 -3.642 1.00 97.81 95 LEU A CA 1
ATOM 745 C C . LEU A 1 95 ? -6.511 -5.741 -2.745 1.00 97.81 95 LEU A C 1
ATOM 747 O O . LEU A 1 95 ? -6.857 -5.861 -1.573 1.00 97.81 95 LEU A O 1
ATOM 751 N N . MET A 1 96 ? -6.248 -4.551 -3.290 1.00 96.88 96 MET A N 1
ATOM 752 C CA . MET A 1 96 ? -6.397 -3.281 -2.576 1.00 96.88 96 MET A CA 1
ATOM 753 C C . MET A 1 96 ? -7.840 -3.035 -2.149 1.00 96.88 96 MET A C 1
ATOM 755 O O . MET A 1 96 ? -8.050 -2.521 -1.057 1.00 96.88 96 MET A O 1
ATOM 759 N N . PHE A 1 97 ? -8.824 -3.412 -2.970 1.00 97.00 97 PHE A N 1
ATOM 760 C CA . PHE A 1 97 ? -10.231 -3.339 -2.584 1.00 97.00 97 PHE A CA 1
ATOM 761 C C . PHE A 1 97 ? -10.499 -4.187 -1.335 1.00 97.00 97 PHE A C 1
ATOM 763 O O . PHE A 1 97 ? -10.963 -3.653 -0.335 1.00 97.00 97 PHE A O 1
ATOM 770 N N . VAL A 1 98 ? -10.116 -5.469 -1.352 1.00 97.88 98 VAL A N 1
ATOM 771 C CA . VAL A 1 98 ? -10.314 -6.377 -0.207 1.00 97.88 98 VAL A CA 1
ATOM 772 C C . VAL A 1 98 ? -9.588 -5.865 1.041 1.00 97.88 98 VAL A C 1
ATOM 774 O O . VAL A 1 98 ? -10.185 -5.753 2.109 1.00 97.88 98 VAL A O 1
ATOM 777 N N . HIS A 1 99 ? -8.309 -5.507 0.909 1.00 97.50 99 HIS A N 1
ATOM 778 C CA . HIS A 1 99 ? -7.501 -4.995 2.016 1.00 97.50 99 HIS A CA 1
ATOM 779 C C . HIS A 1 99 ? -8.035 -3.667 2.574 1.00 97.50 99 HIS A C 1
ATOM 781 O O . HIS A 1 99 ? -8.075 -3.479 3.790 1.00 97.50 99 HIS A O 1
ATOM 787 N N . GLY A 1 100 ? -8.471 -2.761 1.695 1.00 95.06 100 GLY A N 1
ATOM 788 C CA . GLY A 1 100 ? -9.079 -1.490 2.066 1.00 95.06 100 GLY A CA 1
ATOM 789 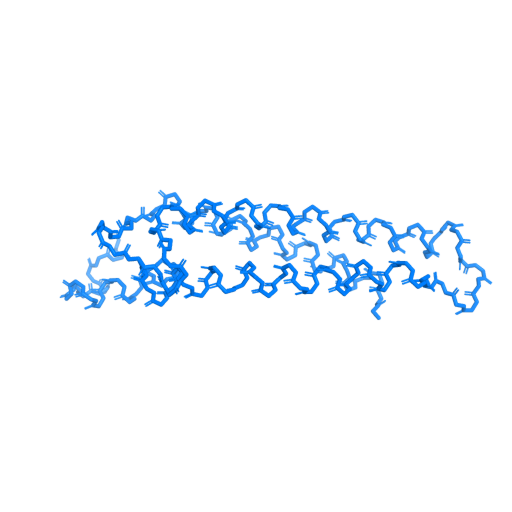C C . GLY A 1 100 ? -10.403 -1.680 2.802 1.00 95.06 100 GLY A C 1
ATOM 790 O O . GLY A 1 100 ? -10.656 -0.973 3.771 1.00 95.06 100 GLY A O 1
ATOM 791 N N . THR A 1 101 ? -11.215 -2.672 2.417 1.00 96.50 101 THR A N 1
ATOM 792 C CA . THR A 1 101 ? -12.436 -3.017 3.159 1.00 96.50 101 THR A CA 1
ATOM 793 C C . THR A 1 101 ? -12.126 -3.530 4.565 1.00 96.50 101 THR A C 1
ATOM 795 O O . THR A 1 101 ? -12.787 -3.100 5.504 1.00 96.50 101 THR A O 1
ATOM 798 N N . LEU A 1 102 ? -11.092 -4.361 4.743 1.00 95.50 102 LEU A N 1
ATOM 799 C CA . LEU A 1 102 ? -10.647 -4.772 6.084 1.00 95.50 102 LEU A CA 1
ATOM 800 C C . LEU A 1 102 ? -10.211 -3.567 6.934 1.00 95.50 102 LEU A C 1
ATOM 802 O O . LEU A 1 102 ? -10.565 -3.480 8.104 1.00 95.50 102 LEU A O 1
ATOM 806 N N . GLY A 1 103 ? -9.490 -2.608 6.343 1.00 93.38 103 GLY A N 1
ATOM 807 C CA . GLY A 1 103 ? -9.103 -1.372 7.035 1.00 93.38 103 GLY A CA 1
ATOM 808 C C . GLY A 1 103 ? -10.306 -0.499 7.409 1.00 93.38 103 GLY A C 1
ATOM 809 O O . GLY A 1 103 ? -10.364 0.053 8.504 1.00 93.38 103 GLY A O 1
ATOM 810 N N . ALA A 1 104 ? -11.311 -0.420 6.534 1.00 92.06 104 ALA A N 1
ATOM 811 C CA . ALA A 1 104 ? -12.553 0.293 6.820 1.00 92.06 104 ALA A CA 1
ATOM 812 C C . ALA A 1 104 ? -13.355 -0.367 7.956 1.00 92.06 104 ALA A C 1
ATOM 814 O O . ALA A 1 104 ? -13.930 0.344 8.774 1.00 92.06 104 ALA A O 1
ATOM 815 N N . GLN A 1 105 ? -13.361 -1.701 8.036 1.00 92.19 105 GLN A N 1
ATOM 816 C CA . GLN A 1 105 ? -13.958 -2.454 9.147 1.00 92.19 105 GLN A CA 1
ATOM 817 C C . GLN A 1 105 ? -13.226 -2.180 10.469 1.00 92.19 105 GLN A C 1
ATOM 819 O O . GLN A 1 105 ? -13.870 -1.898 11.476 1.00 92.19 105 GLN A O 1
ATOM 824 N N . LEU A 1 106 ? -11.884 -2.154 10.456 1.00 90.56 106 LEU A N 1
ATOM 825 C CA . LEU A 1 106 ? -11.076 -1.744 11.614 1.00 90.56 106 LEU A CA 1
ATOM 826 C C . LEU A 1 106 ? -11.501 -0.383 12.173 1.00 90.56 106 LEU A C 1
ATOM 828 O O . LEU A 1 106 ? -11.698 -0.271 13.383 1.00 90.56 106 LEU A O 1
ATOM 832 N N . ALA A 1 107 ? -11.723 0.599 11.301 1.00 87.25 107 ALA A N 1
ATOM 833 C CA . ALA A 1 107 ? -12.204 1.918 11.698 1.00 87.25 107 ALA A CA 1
ATOM 834 C C . ALA A 1 107 ? -13.655 1.907 12.181 1.00 87.25 107 ALA A C 1
ATOM 836 O O . ALA A 1 107 ? -13.927 2.314 13.307 1.00 87.25 107 ALA A O 1
ATOM 837 N N . ALA A 1 108 ? -14.581 1.436 11.348 1.00 85.94 108 ALA A N 1
ATOM 838 C CA . ALA A 1 108 ? -16.009 1.623 11.574 1.00 85.94 108 ALA A CA 1
ATOM 839 C C . ALA A 1 108 ? -16.608 0.682 12.630 1.00 85.94 108 ALA A C 1
ATOM 841 O O . ALA A 1 108 ? -17.582 1.046 13.280 1.00 85.94 108 ALA A O 1
ATOM 842 N N . GLU A 1 109 ? -16.068 -0.529 12.784 1.00 85.06 109 GLU A N 1
ATOM 843 C CA . GLU A 1 109 ? -16.661 -1.573 13.634 1.00 85.06 109 GLU A CA 1
ATOM 844 C C . GLU A 1 109 ? -15.852 -1.826 14.910 1.00 85.06 109 GLU A C 1
ATOM 846 O O . GLU A 1 109 ? -16.392 -2.330 15.896 1.00 85.06 109 GLU A O 1
ATOM 851 N N . PHE A 1 110 ? -14.557 -1.493 14.899 1.00 85.81 110 PHE A N 1
ATOM 852 C CA . PHE A 1 110 ? -13.643 -1.788 16.006 1.00 85.81 110 PHE A CA 1
ATOM 853 C C . PHE A 1 110 ? -12.960 -0.546 16.599 1.00 85.81 110 PHE A C 1
ATOM 855 O O . PHE A 1 110 ? -12.224 -0.685 17.579 1.00 85.81 110 PHE A O 1
ATOM 862 N N . GLY A 1 111 ? -13.186 0.649 16.036 1.00 78.12 111 GLY A N 1
ATOM 863 C CA . GLY A 1 111 ? -12.615 1.910 16.528 1.00 78.12 111 GLY A CA 1
ATOM 864 C C . GLY A 1 111 ? -11.086 1.996 16.412 1.00 78.12 111 GLY A C 1
ATOM 865 O O . GLY A 1 111 ? -10.444 2.772 17.121 1.00 78.12 111 GLY A O 1
ATOM 866 N N . VAL A 1 112 ? -10.477 1.179 15.548 1.00 75.44 112 VAL A N 1
ATOM 867 C CA . VAL A 1 112 ? -9.033 1.147 15.258 1.00 75.44 112 VAL A CA 1
ATOM 868 C C . VAL A 1 112 ? -8.766 2.027 14.031 1.00 75.44 112 VAL A C 1
ATOM 870 O O . VAL A 1 112 ? -9.516 1.946 13.078 1.00 75.44 112 VAL A O 1
ATOM 873 N N . HIS A 1 113 ? -7.709 2.847 14.011 1.00 70.00 113 HIS A N 1
ATOM 874 C CA . HIS A 1 113 ? -7.467 3.953 13.050 1.00 70.00 113 HIS A CA 1
ATOM 875 C C . HIS A 1 113 ? -8.164 5.291 13.354 1.00 70.00 113 HIS A C 1
ATOM 877 O O . HIS A 1 113 ? -7.870 6.288 12.693 1.00 70.00 113 HIS A O 1
ATOM 883 N N . ILE A 1 114 ? -9.022 5.372 14.379 1.00 69.25 114 ILE A N 1
ATOM 884 C CA . ILE A 1 114 ? -9.597 6.645 14.845 1.00 69.25 114 ILE A CA 1
ATOM 885 C C . ILE A 1 114 ? -9.526 6.720 16.375 1.00 69.25 114 ILE A C 1
ATOM 887 O O . ILE A 1 114 ? -10.505 6.513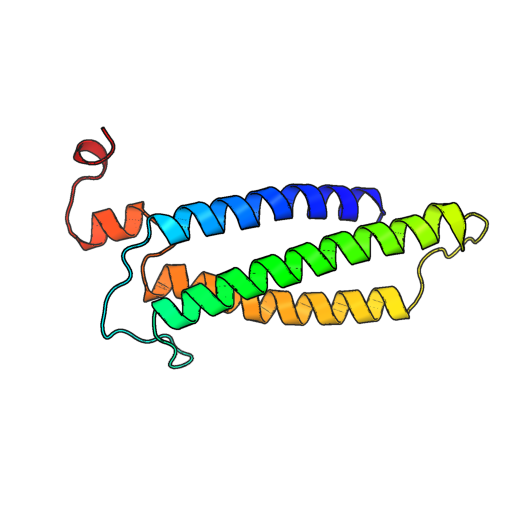 17.087 1.00 69.25 114 ILE A O 1
ATOM 891 N N . SER A 1 115 ? -8.348 7.065 16.903 1.00 60.28 115 SER A N 1
ATOM 892 C CA . SER A 1 115 ? -8.133 7.235 18.351 1.00 60.28 115 SER A CA 1
ATOM 893 C C . SER A 1 115 ? -9.111 8.232 18.991 1.00 60.28 115 SER A C 1
ATOM 895 O O . SER A 1 115 ? -9.459 8.087 20.159 1.00 60.28 115 SER A O 1
ATOM 897 N N . ALA A 1 116 ? -9.569 9.231 18.229 1.00 58.12 116 ALA A N 1
ATOM 898 C CA . ALA A 1 116 ? -10.534 10.226 18.691 1.00 58.12 116 ALA A CA 1
ATOM 899 C C . ALA A 1 116 ? -11.950 9.650 18.868 1.00 58.12 116 ALA A C 1
ATOM 901 O O . ALA A 1 116 ? -12.592 9.957 19.868 1.00 58.12 116 ALA A O 1
ATOM 902 N N . ASP A 1 117 ? -12.409 8.783 17.959 1.00 59.31 117 ASP A N 1
ATOM 903 C CA . ASP A 1 117 ? -13.728 8.142 18.062 1.00 59.31 117 ASP A CA 1
ATOM 904 C C . ASP A 1 117 ? -13.781 7.235 19.282 1.00 59.31 117 ASP A C 1
ATOM 906 O O . ASP A 1 117 ? -14.743 7.291 20.040 1.00 59.31 117 ASP A O 1
ATOM 910 N N . ARG A 1 118 ? -12.703 6.488 19.552 1.00 61.38 118 ARG A N 1
ATOM 911 C CA . ARG A 1 118 ? -12.618 5.668 20.763 1.00 61.38 118 ARG A CA 1
ATOM 912 C C . ARG A 1 118 ? -12.724 6.509 22.037 1.00 61.38 118 ARG A C 1
ATOM 914 O O . ARG A 1 118 ? -13.419 6.107 22.962 1.00 61.38 118 ARG A O 1
ATOM 921 N N . LEU A 1 119 ? -12.043 7.660 22.093 1.00 61.41 119 LEU A N 1
ATOM 922 C CA . LEU A 1 119 ? -12.097 8.581 23.239 1.00 61.41 119 LEU A CA 1
ATOM 923 C C . LEU A 1 119 ? -13.503 9.182 23.423 1.00 61.41 119 LEU A C 1
ATOM 925 O O . LEU A 1 119 ? -13.972 9.300 24.554 1.00 61.41 119 LEU A O 1
ATOM 929 N N . LEU A 1 120 ? -14.198 9.492 22.324 1.00 61.31 120 LEU A N 1
ATOM 930 C CA . LEU A 1 120 ? -15.588 9.956 22.347 1.00 61.31 120 LEU A CA 1
ATOM 931 C C . LEU A 1 120 ? -16.564 8.852 22.785 1.00 61.31 120 LEU A C 1
ATOM 933 O O . LEU A 1 120 ? -17.461 9.120 23.582 1.00 61.31 120 LEU A O 1
ATOM 937 N N . GLU A 1 121 ? -16.377 7.617 22.317 1.00 61.53 121 GLU A N 1
ATOM 938 C CA . GLU A 1 121 ? -17.235 6.466 22.628 1.00 61.53 121 GLU A CA 1
ATOM 939 C C . GLU A 1 121 ? -17.179 6.088 24.117 1.00 61.53 121 GLU A C 1
ATOM 941 O O . GLU A 1 121 ? -18.203 5.791 24.730 1.00 61.53 121 GLU A O 1
ATOM 946 N N . ILE A 1 122 ? -16.000 6.185 24.739 1.00 65.50 122 ILE A N 1
ATOM 947 C CA . ILE A 1 122 ? -15.822 5.972 26.185 1.00 65.50 122 ILE A CA 1
ATOM 948 C C . ILE A 1 122 ? -16.147 7.217 27.033 1.00 65.50 122 ILE A C 1
ATOM 950 O O . ILE A 1 122 ? -15.940 7.200 28.248 1.00 65.50 122 ILE A O 1
ATOM 954 N N . GLY A 1 123 ? -16.662 8.292 26.421 1.00 64.31 123 GLY A N 1
ATOM 955 C CA . GLY A 1 123 ? -17.086 9.519 27.104 1.00 64.31 123 GLY A CA 1
ATOM 956 C C . GLY A 1 123 ? -15.945 10.313 27.749 1.00 64.31 123 GLY A C 1
ATOM 957 O O . GLY A 1 123 ? -16.184 11.082 28.682 1.00 64.31 123 GLY A O 1
ATOM 958 N N . GLN A 1 124 ? -14.705 10.110 27.299 1.00 64.94 124 GLN A N 1
ATOM 959 C CA . GLN A 1 124 ? -13.518 10.768 27.840 1.00 64.94 124 GLN A CA 1
ATOM 960 C C . GLN A 1 124 ? -13.184 12.025 27.030 1.00 64.94 124 GLN A C 1
ATOM 962 O O . GLN A 1 124 ? -13.189 12.000 25.803 1.00 64.94 124 GLN A O 1
ATOM 967 N N . ASP A 1 125 ? -12.867 13.134 27.712 1.00 66.81 125 ASP A N 1
ATOM 968 C CA . ASP A 1 125 ? -12.411 14.363 27.049 1.00 66.81 125 ASP A CA 1
ATOM 969 C C . ASP A 1 125 ? -11.004 14.143 26.456 1.00 66.81 125 ASP A C 1
ATOM 971 O O . ASP A 1 125 ? -10.039 13.975 27.218 1.00 66.81 125 ASP A O 1
ATOM 975 N N . PRO A 1 126 ? -10.840 14.177 25.119 1.00 63.75 126 PRO A N 1
ATOM 976 C CA . PRO A 1 126 ? -9.546 13.962 24.477 1.00 63.75 126 PRO A CA 1
ATOM 977 C C . PRO A 1 126 ? -8.477 14.970 24.924 1.00 63.75 126 PRO A C 1
ATOM 979 O O . PRO A 1 126 ? -7.297 14.624 24.987 1.00 63.75 126 PRO A O 1
ATOM 982 N N . ASN A 1 127 ? -8.876 16.195 25.297 1.00 69.00 127 ASN A N 1
ATOM 983 C CA . ASN A 1 127 ? -7.955 17.246 25.746 1.00 69.00 127 ASN A CA 1
ATOM 984 C C . ASN A 1 127 ? -7.321 16.949 27.112 1.00 69.00 127 ASN A C 1
ATOM 986 O O . ASN A 1 127 ? -6.294 17.535 27.463 1.00 69.00 127 ASN A O 1
ATOM 990 N N . LEU A 1 128 ? -7.931 16.059 27.899 1.00 63.94 128 LEU A N 1
ATOM 991 C CA . LEU A 1 128 ? -7.425 15.650 29.207 1.00 63.94 128 LEU A CA 1
ATOM 992 C C . LEU A 1 128 ? -6.561 14.384 29.134 1.00 6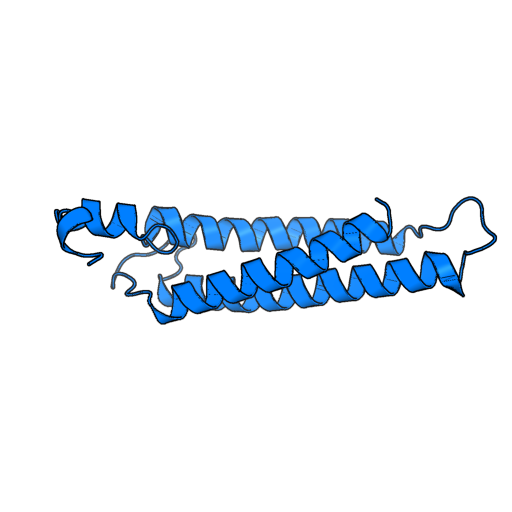3.94 128 LEU A C 1
ATOM 994 O O . LEU A 1 128 ? -5.744 14.171 30.026 1.00 63.94 128 LEU A O 1
ATOM 998 N N . MET A 1 129 ? -6.722 13.566 28.090 1.00 57.12 129 MET A N 1
ATOM 999 C CA . MET A 1 129 ? -6.088 12.244 27.978 1.00 57.12 129 MET A CA 1
ATOM 1000 C C . MET A 1 129 ? -4.809 12.230 27.131 1.00 57.12 129 MET A C 1
ATOM 1002 O O . MET A 1 129 ? -3.969 11.361 27.331 1.00 57.12 129 MET A O 1
ATOM 1006 N N . LEU A 1 130 ? -4.649 13.179 26.202 1.00 59.16 130 LEU A N 1
ATOM 1007 C CA . LEU A 1 130 ? -3.500 13.269 25.283 1.00 59.16 130 LEU A CA 1
ATOM 1008 C C . LEU A 1 130 ? -2.358 14.174 25.799 1.00 59.16 130 LEU A C 1
ATOM 1010 O O . LEU A 1 130 ? -1.603 14.721 24.994 1.00 59.16 130 LEU A O 1
ATOM 1014 N N . LYS A 1 131 ? -2.251 14.376 27.118 1.00 50.00 131 LYS A N 1
ATOM 1015 C CA . LYS A 1 131 ? -1.175 15.170 27.737 1.00 50.00 131 LYS A CA 1
ATOM 1016 C C . LYS A 1 131 ? 0.116 14.387 27.931 1.00 50.00 131 LYS A C 1
ATOM 1018 O O . LYS A 1 131 ? 0.032 13.219 28.365 1.00 50.00 131 LYS A O 1
#

Organism: NCBI:txid1828722

pLDDT: mean 87.64, std 12.12, range [50.0, 98.5]

Foldseek 3Di:
DALVVLVVVLVVLVVVLVVLVVLVVVADWDPPFAFPVRHGLVRLSVCLNVLSVVLSVLSVVLSVVLVCLCPPNQVPPPDSDDPVSVVSVVVSVVSCVVSVVSVVRNCPGGVGPPPPVVCVVVVHDPVVVVD

InterPro domains:
  IPR019251 Domain of unknown function DUF2231, transmembrane [PF09990] (1-115)

Sequence (131 aa):
VGWYNMLAAAIVTFFTVAAGFYEMLLAQPPAGTTSVWGLQAMETMVWHGVGGVILLFLIVAMTVWRGFQRYVWNCDRARQVQWSYLLAGLGIFALMFVHGTLGAQLAAEFGVHISADRLLEIGQDPNLMLK

Secondary structure (DSSP, 8-state):
--HHHHHHHHHHHHHHHHHHHHHHHH--PPSS-B-TTS-BHHHHHHHHHHHHHHHHHHHHHHHHHHHHIIIIISTT-S----HHHHHHHHHHHHHHHHHHHHHHHHHHHH--S-HHHHHHHTT--HHHH--

Radius of gyration: 18.99 Å; chains: 1; bounding box: 36×30×58 Å